Protein AF-A0A7C5I339-F1 (afdb_monomer_lite)

Structure (mmCIF, N/CA/C/O backbone):
data_AF-A0A7C5I339-F1
#
_entry.id   AF-A0A7C5I339-F1
#
loop_
_atom_site.group_PDB
_atom_site.id
_atom_site.type_symbol
_atom_site.label_atom_id
_atom_site.label_alt_id
_atom_site.label_comp_id
_atom_site.label_asym_id
_atom_site.label_entity_id
_atom_site.label_seq_id
_atom_site.pdbx_PDB_ins_code
_atom_site.Cartn_x
_atom_site.Cartn_y
_atom_site.Cartn_z
_atom_site.occupancy
_atom_site.B_iso_or_equiv
_atom_site.auth_seq_id
_atom_site.auth_comp_id
_atom_site.auth_asym_id
_atom_site.auth_atom_id
_atom_site.pdbx_PDB_model_num
ATOM 1 N N . MET A 1 1 ? 18.395 27.329 -9.487 1.00 61.66 1 MET A N 1
ATOM 2 C CA . MET A 1 1 ? 19.611 26.591 -9.070 1.00 61.66 1 MET A CA 1
ATOM 3 C C . MET A 1 1 ? 19.558 26.115 -7.611 1.00 61.66 1 MET A C 1
ATOM 5 O O . MET A 1 1 ? 20.086 25.050 -7.341 1.00 61.66 1 MET A O 1
ATOM 9 N N . THR A 1 2 ? 18.876 26.805 -6.687 1.00 72.31 2 THR A N 1
ATOM 10 C CA . THR A 1 2 ? 18.776 26.401 -5.262 1.00 72.31 2 THR A CA 1
ATOM 11 C C . THR A 1 2 ? 17.865 25.191 -4.991 1.00 72.31 2 THR A C 1
ATOM 13 O O . THR A 1 2 ? 18.171 24.377 -4.129 1.00 72.31 2 THR A O 1
ATOM 16 N N . LEU A 1 3 ? 16.780 25.005 -5.757 1.00 67.75 3 LEU A N 1
ATOM 17 C CA . LEU A 1 3 ? 15.845 23.875 -5.574 1.00 67.75 3 LEU A CA 1
ATOM 18 C C . LEU A 1 3 ? 16.479 22.496 -5.850 1.00 67.75 3 LEU A C 1
ATOM 20 O O . LEU A 1 3 ? 16.153 21.510 -5.191 1.00 67.75 3 LEU A O 1
ATOM 24 N N . ILE A 1 4 ? 17.436 22.434 -6.781 1.00 78.31 4 ILE A N 1
ATOM 25 C CA . ILE A 1 4 ? 18.129 21.189 -7.156 1.00 78.31 4 ILE A CA 1
ATOM 26 C C . ILE A 1 4 ? 19.009 20.685 -5.997 1.00 78.31 4 ILE A C 1
ATOM 28 O O . ILE A 1 4 ? 19.155 19.483 -5.805 1.00 78.31 4 ILE A O 1
ATOM 32 N N . GLN A 1 5 ? 19.525 21.586 -5.154 1.00 78.88 5 GLN A N 1
ATOM 33 C CA . GLN A 1 5 ? 20.364 21.227 -4.004 1.00 78.88 5 GLN A CA 1
ATOM 34 C C . GLN A 1 5 ? 19.571 20.588 -2.854 1.00 78.88 5 GLN A C 1
ATOM 36 O O . GLN A 1 5 ? 20.142 19.852 -2.054 1.00 78.88 5 GLN A O 1
ATOM 41 N N . ILE A 1 6 ? 18.260 20.839 -2.779 1.00 81.56 6 ILE A N 1
ATOM 42 C CA . ILE A 1 6 ? 17.368 20.264 -1.759 1.00 81.56 6 ILE A CA 1
ATOM 43 C C . ILE A 1 6 ? 16.868 18.875 -2.190 1.00 81.56 6 ILE A C 1
ATOM 45 O O . ILE A 1 6 ? 16.530 18.046 -1.349 1.00 81.56 6 ILE A O 1
ATOM 49 N N . THR A 1 7 ? 16.887 18.596 -3.499 1.00 83.62 7 THR A N 1
ATOM 50 C CA . THR A 1 7 ? 16.410 17.342 -4.103 1.00 83.62 7 THR A CA 1
ATOM 51 C C . THR A 1 7 ? 16.945 16.062 -3.437 1.00 83.62 7 THR A C 1
ATOM 53 O O . THR A 1 7 ? 16.134 15.186 -3.129 1.00 83.62 7 THR A O 1
ATOM 56 N N . PRO A 1 8 ? 18.253 15.933 -3.127 1.00 84.31 8 PRO A N 1
ATOM 57 C CA . PRO A 1 8 ? 18.774 14.732 -2.476 1.00 84.31 8 PRO A CA 1
ATOM 58 C C . PRO A 1 8 ? 18.252 14.514 -1.051 1.00 84.31 8 PRO A C 1
ATOM 60 O O . PRO A 1 8 ? 18.398 13.411 -0.552 1.00 84.31 8 PRO A O 1
ATOM 63 N N . TYR A 1 9 ? 17.626 15.499 -0.398 1.00 87.94 9 TYR A N 1
ATOM 64 C CA . TYR A 1 9 ? 17.092 15.363 0.963 1.00 87.94 9 TYR A CA 1
ATOM 65 C C . TYR A 1 9 ? 15.587 15.032 1.008 1.00 87.94 9 TYR A C 1
ATOM 67 O O . TYR A 1 9 ? 15.052 14.807 2.094 1.00 87.94 9 TYR A O 1
ATOM 75 N N . LEU A 1 10 ? 14.880 14.956 -0.133 1.00 90.12 10 LEU A N 1
ATOM 76 C CA . LEU A 1 10 ? 13.424 14.708 -0.153 1.00 90.12 10 LEU A CA 1
ATOM 77 C C . LEU A 1 10 ? 13.018 13.357 0.445 1.00 90.12 10 LEU A C 1
ATOM 79 O O . LEU A 1 10 ? 11.926 13.242 1.001 1.00 90.12 10 LEU A O 1
ATOM 83 N N . PHE A 1 11 ? 13.883 12.343 0.371 1.00 91.88 11 PHE A N 1
ATOM 84 C CA . PHE A 1 11 ? 13.585 11.034 0.957 1.00 91.88 11 PHE A CA 1
ATOM 85 C C . PHE A 1 11 ? 13.336 11.128 2.473 1.00 91.88 11 PHE A C 1
ATOM 87 O O . PHE A 1 11 ? 12.533 10.366 3.009 1.00 91.88 11 PHE A O 1
ATOM 94 N N . ILE A 1 12 ? 13.960 12.098 3.157 1.00 94.12 12 ILE A N 1
ATOM 95 C CA . ILE A 1 12 ? 13.769 12.347 4.592 1.00 94.12 12 ILE A CA 1
ATOM 96 C C . ILE A 1 12 ? 12.322 12.762 4.866 1.00 94.12 12 ILE A C 1
ATOM 98 O O . ILE A 1 12 ? 11.724 12.296 5.833 1.00 94.12 12 ILE A O 1
ATOM 102 N N . VAL A 1 13 ? 11.735 13.585 3.993 1.00 93.69 13 VAL A N 1
ATOM 103 C CA . VAL A 1 13 ? 10.329 13.995 4.099 1.00 93.69 13 VAL A CA 1
ATOM 104 C C . VAL A 1 13 ? 9.410 12.789 3.916 1.00 93.69 13 VAL A C 1
ATOM 106 O O . VAL A 1 13 ? 8.501 12.603 4.718 1.00 93.69 13 VAL A O 1
ATOM 109 N N . GLY A 1 14 ? 9.685 11.921 2.934 1.00 93.62 14 GLY A N 1
ATOM 110 C CA . GLY A 1 14 ? 8.924 10.683 2.729 1.00 93.62 1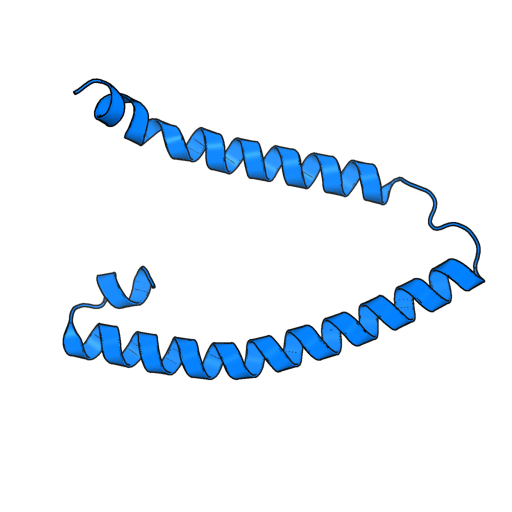4 GLY A CA 1
ATOM 111 C C . GLY A 1 14 ? 8.952 9.757 3.951 1.00 93.62 14 GLY A C 1
ATOM 112 O O . GLY A 1 14 ? 7.907 9.286 4.400 1.00 93.62 14 GLY A O 1
ATOM 113 N N . ILE A 1 15 ? 10.131 9.557 4.549 1.00 96.69 15 ILE A N 1
ATOM 114 C CA . ILE A 1 15 ? 10.280 8.776 5.788 1.00 96.69 15 ILE A CA 1
ATOM 115 C C . ILE A 1 15 ? 9.524 9.441 6.943 1.00 96.69 15 ILE A C 1
ATOM 117 O O . ILE A 1 15 ? 8.799 8.763 7.670 1.00 96.69 15 ILE A O 1
ATOM 121 N N . LEU A 1 16 ? 9.647 10.761 7.105 1.00 97.31 16 LEU A N 1
ATOM 122 C CA . LEU A 1 16 ? 8.962 11.499 8.165 1.00 97.31 16 LEU A CA 1
ATOM 123 C C . LEU A 1 16 ? 7.435 11.392 8.035 1.00 97.31 16 LEU A C 1
ATOM 125 O O . LEU A 1 16 ? 6.747 11.201 9.036 1.00 97.31 16 LEU A O 1
ATOM 129 N N . SER A 1 17 ? 6.898 11.444 6.813 1.00 96.88 17 SER A N 1
ATOM 130 C CA . SER A 1 17 ? 5.472 11.238 6.546 1.00 96.88 17 SER A CA 1
ATOM 131 C C . SER A 1 17 ? 5.011 9.825 6.906 1.00 96.88 17 SER A C 1
ATOM 133 O O . SER A 1 17 ? 3.957 9.680 7.524 1.00 96.88 17 SER A O 1
ATOM 135 N N . LEU A 1 18 ? 5.799 8.791 6.591 1.00 97.31 18 LEU A N 1
ATOM 136 C CA . LEU A 1 18 ? 5.490 7.414 6.992 1.00 97.31 18 LEU A CA 1
ATOM 137 C C . LEU A 1 18 ? 5.511 7.243 8.515 1.00 97.31 18 LEU A C 1
ATOM 139 O O . LEU A 1 18 ? 4.608 6.619 9.068 1.00 97.31 18 LEU A O 1
ATOM 143 N N . LEU A 1 19 ? 6.490 7.836 9.205 1.00 97.88 19 LEU A N 1
ATOM 144 C CA . LEU A 1 19 ? 6.545 7.833 10.670 1.00 97.88 19 LEU A CA 1
ATOM 145 C C . LEU A 1 19 ? 5.343 8.558 11.286 1.00 97.88 19 LEU A C 1
ATOM 147 O O . LEU A 1 19 ? 4.770 8.076 12.262 1.00 97.88 19 LEU A O 1
ATOM 151 N N . CYS A 1 20 ? 4.926 9.678 10.696 1.00 97.62 20 CYS A N 1
ATOM 152 C CA . CYS A 1 20 ? 3.725 10.397 11.106 1.00 97.62 20 CYS A CA 1
ATOM 153 C C . CYS A 1 20 ? 2.469 9.524 10.942 1.00 97.62 20 CYS A C 1
ATOM 155 O O . CYS A 1 20 ? 1.725 9.334 11.905 1.00 97.62 20 CYS A O 1
ATOM 157 N N . ALA A 1 21 ? 2.272 8.911 9.769 1.00 97.62 21 ALA A N 1
ATOM 158 C CA . ALA A 1 21 ? 1.153 8.004 9.509 1.00 97.62 21 ALA A CA 1
ATOM 159 C C . ALA A 1 21 ? 1.134 6.808 10.478 1.00 97.62 21 ALA A C 1
ATOM 161 O O . ALA A 1 21 ? 0.081 6.452 11.010 1.00 97.62 21 ALA A O 1
ATOM 162 N N . LEU A 1 22 ? 2.304 6.232 10.769 1.00 97.88 22 LEU A N 1
ATOM 163 C CA . LEU A 1 22 ? 2.463 5.158 11.747 1.00 97.88 22 LEU A CA 1
ATOM 164 C C . LEU A 1 22 ? 2.069 5.618 13.163 1.00 97.88 22 LEU A C 1
ATOM 166 O O . LEU A 1 22 ? 1.365 4.902 13.877 1.00 97.88 22 LEU A O 1
ATOM 170 N N . GLY A 1 23 ? 2.479 6.824 13.562 1.00 97.81 23 GLY A N 1
ATOM 171 C CA . GLY A 1 23 ? 2.089 7.433 14.834 1.00 97.81 23 GLY A CA 1
ATOM 172 C C . GLY A 1 23 ? 0.574 7.622 14.952 1.00 97.81 23 GLY A C 1
ATOM 173 O O . GLY A 1 23 ? -0.016 7.224 15.958 1.00 97.81 23 GLY A O 1
ATOM 174 N N . LEU A 1 24 ? -0.069 8.152 13.905 1.00 97.62 24 LEU A N 1
ATOM 175 C CA . LEU A 1 24 ? -1.528 8.301 13.839 1.00 97.62 24 LEU A CA 1
ATOM 176 C C . LEU A 1 24 ? -2.239 6.947 13.931 1.00 97.62 24 LEU A C 1
ATOM 178 O O . LEU A 1 24 ? -3.207 6.814 14.677 1.00 97.62 24 LEU A O 1
ATOM 182 N N . TYR A 1 25 ? -1.741 5.926 13.232 1.00 97.38 25 TYR A N 1
ATOM 183 C CA . TYR A 1 25 ? -2.294 4.577 13.309 1.00 97.38 25 TYR A CA 1
ATOM 184 C C . TYR A 1 25 ? -2.295 4.042 14.747 1.00 97.38 25 TYR A C 1
ATOM 186 O O . TYR A 1 25 ? -3.327 3.577 15.236 1.00 97.38 25 TYR A O 1
ATOM 194 N N . PHE A 1 26 ? -1.170 4.145 15.461 1.00 97.75 26 PHE A N 1
ATOM 195 C CA . PHE A 1 26 ? -1.098 3.690 16.850 1.00 97.75 26 PHE A CA 1
ATOM 196 C C . PHE A 1 26 ? -1.961 4.522 17.798 1.00 97.75 26 PHE A C 1
ATOM 198 O O . PHE A 1 26 ? -2.506 3.964 18.753 1.00 97.75 26 PHE A O 1
ATOM 205 N N . LEU A 1 27 ? -2.111 5.824 17.541 1.00 97.19 27 LEU A N 1
ATOM 206 C CA . LEU A 1 27 ? -3.011 6.689 18.298 1.00 97.19 27 LEU A CA 1
ATOM 207 C C . LEU A 1 27 ? -4.466 6.225 18.154 1.00 97.19 27 LEU A C 1
ATOM 209 O O . LEU A 1 27 ? -5.130 6.001 19.163 1.00 97.19 27 LEU A O 1
ATOM 213 N N . LEU A 1 28 ? -4.937 6.015 16.920 1.00 95.44 28 LEU A N 1
ATOM 214 C CA . LEU A 1 28 ? -6.304 5.563 16.646 1.00 95.4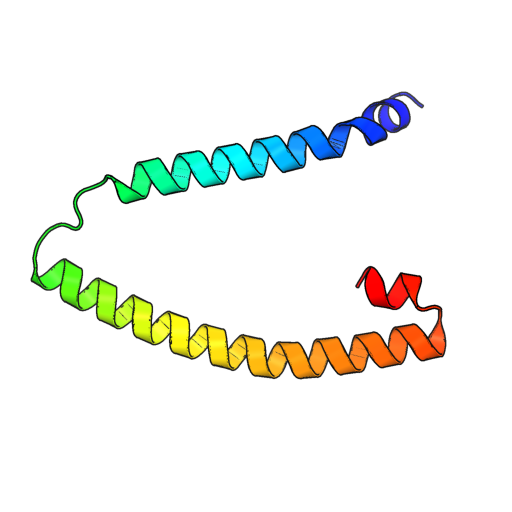4 28 LEU A CA 1
ATOM 215 C C . LEU A 1 28 ? -6.559 4.155 17.189 1.00 95.44 28 LEU A C 1
ATOM 217 O O . LEU A 1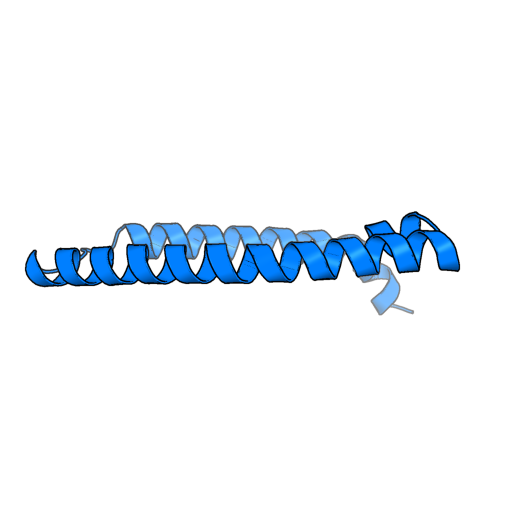 28 ? -7.613 3.897 17.760 1.00 95.44 28 LEU A O 1
ATOM 221 N N . LYS A 1 29 ? -5.579 3.253 17.076 1.00 94.94 29 LYS A N 1
ATOM 222 C CA . LYS A 1 29 ? -5.697 1.870 17.558 1.00 94.94 29 LYS A CA 1
ATOM 223 C C . LYS A 1 29 ? -5.941 1.770 19.069 1.00 94.94 29 LYS A C 1
ATOM 225 O O . LYS A 1 29 ? -6.510 0.784 19.527 1.00 94.94 29 LYS A O 1
ATOM 230 N N . ARG A 1 30 ? -5.488 2.757 19.847 1.00 94.44 30 ARG A N 1
ATOM 231 C CA . ARG A 1 30 ? -5.681 2.804 21.307 1.00 94.44 30 ARG A CA 1
ATOM 232 C C . ARG A 1 30 ? -7.068 3.294 21.721 1.00 94.44 30 ARG A C 1
ATOM 234 O O . ARG A 1 30 ? -7.406 3.185 22.896 1.00 94.44 30 ARG A O 1
ATOM 241 N N . LEU A 1 31 ? -7.847 3.854 20.798 1.00 93.62 31 LEU A N 1
ATOM 242 C CA . LEU A 1 31 ? -9.188 4.341 21.097 1.00 93.62 31 LEU A CA 1
ATOM 243 C C . LEU A 1 31 ? -10.147 3.160 21.330 1.00 93.62 31 LEU A C 1
ATOM 245 O O . LEU A 1 31 ? -10.022 2.120 20.677 1.00 93.62 31 LEU A O 1
ATOM 249 N N . PRO A 1 32 ? -11.111 3.291 22.258 1.00 92.88 32 PRO A N 1
ATOM 250 C CA . PRO A 1 32 ? -12.074 2.233 22.522 1.00 92.88 32 PRO A CA 1
ATOM 251 C C . PRO A 1 32 ? -12.977 2.008 21.304 1.00 92.88 32 PRO A C 1
ATOM 253 O O . PRO A 1 32 ? -13.529 2.949 20.741 1.00 92.88 32 PRO A O 1
ATOM 256 N N . GLN A 1 33 ? -13.194 0.742 20.945 1.00 87.75 33 GLN A N 1
ATOM 257 C CA . GLN A 1 33 ? -14.021 0.333 19.798 1.00 87.75 33 GLN A CA 1
ATOM 258 C C . GLN A 1 33 ? -15.543 0.442 20.053 1.00 87.75 33 GLN A C 1
ATOM 260 O O . GLN A 1 33 ? -16.333 -0.072 19.271 1.00 87.75 33 GLN A O 1
ATOM 265 N N . GLY A 1 34 ? -15.950 1.085 21.154 1.00 92.38 34 GLY A N 1
ATOM 266 C CA . GLY A 1 34 ? -17.333 1.251 21.623 1.00 92.38 34 GLY A CA 1
ATOM 267 C C . GLY A 1 34 ? -18.044 -0.046 22.026 1.00 92.38 34 GLY A C 1
ATOM 268 O O . GLY A 1 34 ? -17.436 -0.913 22.656 1.00 92.38 34 GLY A O 1
ATOM 269 N N . SER A 1 35 ? -19.351 -0.129 21.747 1.00 95.94 35 SER A N 1
ATOM 270 C CA . SER A 1 35 ? -20.223 -1.237 22.171 1.00 95.94 35 SER A CA 1
ATOM 271 C C . SER A 1 35 ? -19.991 -2.513 21.359 1.00 95.94 35 SER A C 1
ATOM 273 O O . SER A 1 35 ? -19.428 -2.475 20.267 1.00 95.94 35 SER A O 1
ATOM 275 N N . ASP A 1 36 ? -20.461 -3.653 21.865 1.00 95.56 36 ASP A N 1
ATOM 276 C CA . ASP A 1 36 ? -20.271 -4.941 21.185 1.00 95.56 36 ASP A CA 1
ATOM 277 C C . ASP A 1 36 ? -20.988 -5.005 19.829 1.00 95.56 36 ASP A C 1
ATOM 279 O O . ASP A 1 36 ? -20.401 -5.475 18.857 1.00 95.56 36 ASP A O 1
ATOM 283 N N . LEU A 1 37 ? -22.180 -4.400 19.719 1.00 96.56 37 LEU A N 1
ATOM 284 C CA . LEU A 1 37 ? -22.863 -4.218 18.433 1.00 96.56 37 LEU A CA 1
ATOM 285 C C . LEU A 1 37 ? -22.016 -3.394 17.445 1.00 96.56 37 LEU A C 1
ATOM 287 O O . LEU A 1 37 ? -21.962 -3.709 16.259 1.00 96.56 37 LEU A O 1
ATOM 291 N N . MET A 1 38 ? -21.329 -2.345 17.916 1.00 95.88 38 MET A N 1
ATOM 292 C CA . MET A 1 38 ? -20.489 -1.512 17.048 1.00 95.88 38 MET A CA 1
ATOM 293 C C . MET A 1 38 ? -19.262 -2.277 16.538 1.00 95.88 38 MET A C 1
ATOM 295 O O . MET A 1 38 ? -18.898 -2.129 15.372 1.00 95.88 38 MET A O 1
ATOM 299 N N . LYS A 1 39 ? -18.660 -3.131 17.376 1.00 95.44 39 LYS A N 1
ATOM 300 C CA . LYS A 1 39 ? -17.547 -4.006 16.978 1.00 95.44 39 LYS A CA 1
ATOM 301 C C . LYS A 1 39 ? -17.969 -5.030 15.924 1.00 95.44 39 LYS A C 1
ATOM 303 O O . LYS A 1 39 ? -17.256 -5.207 14.944 1.00 95.44 39 LYS A O 1
ATOM 308 N N . GLU A 1 40 ? -19.127 -5.666 16.094 1.00 96.50 40 GLU A N 1
ATOM 309 C CA . GLU A 1 40 ? -19.645 -6.667 15.149 1.00 96.50 40 GLU A CA 1
ATOM 310 C C . GLU A 1 40 ? -19.916 -6.065 13.760 1.00 96.50 40 GLU A C 1
ATOM 312 O O . GLU A 1 40 ? -19.533 -6.632 12.730 1.00 96.50 40 GLU A O 1
ATOM 317 N N . ILE A 1 41 ? -20.513 -4.869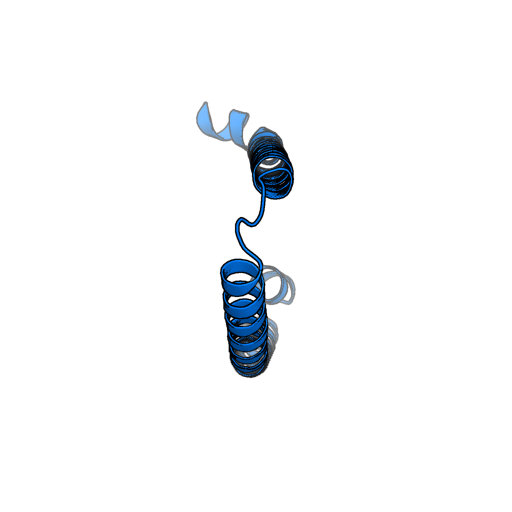 13.725 1.00 96.44 41 ILE A N 1
ATOM 318 C CA . ILE A 1 41 ? -20.727 -4.118 12.483 1.00 96.44 41 ILE A CA 1
ATOM 319 C C . ILE A 1 41 ? -19.383 -3.749 11.845 1.00 96.44 41 ILE A C 1
ATOM 321 O O . ILE A 1 41 ? -19.200 -3.948 10.643 1.00 96.44 41 ILE A O 1
ATOM 325 N N . ALA A 1 42 ? -18.434 -3.234 12.633 1.00 95.75 42 ALA A N 1
ATOM 326 C CA . ALA A 1 42 ? -17.116 -2.846 12.137 1.00 95.75 42 ALA A CA 1
ATOM 327 C C . ALA A 1 42 ? -16.356 -4.031 11.520 1.00 95.75 42 ALA A C 1
ATOM 329 O O . ALA A 1 42 ? -15.777 -3.884 10.444 1.00 95.75 42 ALA A O 1
ATOM 330 N N . GLU A 1 43 ? -16.411 -5.208 12.145 1.00 96.44 43 GLU A N 1
ATOM 331 C CA . GLU A 1 43 ? -15.782 -6.429 11.632 1.00 96.44 43 GLU A CA 1
ATOM 332 C C . GLU A 1 43 ? -16.420 -6.884 10.312 1.00 96.44 43 GLU A C 1
ATOM 334 O O . GLU A 1 43 ? -15.724 -7.213 9.349 1.00 96.44 43 GLU A O 1
ATOM 339 N N . SER A 1 44 ? -17.750 -6.823 10.225 1.00 97.19 44 SER A N 1
ATOM 340 C CA . SER A 1 44 ? -18.486 -7.158 9.001 1.00 97.19 44 SER A CA 1
ATOM 341 C C . SER A 1 44 ? -18.121 -6.221 7.843 1.00 97.19 44 SER A C 1
ATOM 343 O O . SER A 1 44 ? -17.887 -6.676 6.719 1.00 97.19 44 SER A O 1
ATOM 345 N N . ILE A 1 45 ? -18.006 -4.916 8.117 1.00 96.94 45 ILE A N 1
ATOM 346 C CA . ILE A 1 45 ? -17.550 -3.917 7.140 1.00 96.94 45 ILE A CA 1
ATOM 347 C C . ILE A 1 45 ? -16.100 -4.191 6.734 1.00 96.94 45 ILE A C 1
ATOM 349 O O . ILE A 1 45 ? -15.794 -4.171 5.542 1.00 96.94 45 ILE A O 1
ATOM 353 N N . HIS A 1 46 ? -15.214 -4.469 7.694 1.00 96.38 46 HIS A N 1
ATOM 354 C CA . HIS A 1 46 ? -13.806 -4.749 7.424 1.00 96.38 46 HIS A CA 1
ATOM 355 C C . HIS A 1 46 ? -13.645 -5.971 6.512 1.00 96.38 46 HIS A C 1
ATOM 357 O O . HIS A 1 46 ? -12.981 -5.888 5.480 1.00 96.38 46 HIS A O 1
ATOM 363 N N . SER A 1 47 ? -14.319 -7.076 6.829 1.00 97.38 47 SER A N 1
ATOM 364 C CA . SER A 1 47 ? -14.307 -8.298 6.019 1.00 97.38 47 SER A CA 1
ATOM 365 C C . SER A 1 47 ? -14.850 -8.067 4.601 1.00 97.38 47 SER A C 1
ATOM 367 O O . SER A 1 47 ? -14.233 -8.480 3.609 1.00 97.38 47 SER A O 1
ATOM 369 N N . GLY A 1 48 ? -15.964 -7.335 4.478 1.00 97.25 48 GLY A N 1
ATOM 370 C CA . GLY A 1 48 ? -16.531 -6.951 3.184 1.00 97.25 48 GLY A CA 1
ATOM 371 C C . GLY A 1 48 ? -15.573 -6.090 2.354 1.00 97.25 48 GLY A C 1
ATOM 372 O O . GLY A 1 48 ? -15.322 -6.390 1.184 1.00 97.25 48 GLY A O 1
ATOM 373 N N . ALA A 1 49 ? -14.971 -5.070 2.971 1.00 98.12 49 ALA A N 1
ATOM 374 C CA . ALA A 1 49 ? -14.003 -4.186 2.329 1.00 98.12 49 ALA A CA 1
ATOM 375 C C . ALA A 1 49 ? -12.750 -4.946 1.874 1.00 98.12 49 ALA A C 1
ATOM 377 O O . ALA A 1 49 ? -12.318 -4.789 0.735 1.00 98.12 49 ALA A O 1
ATOM 378 N N . MET A 1 50 ? -12.202 -5.829 2.712 1.00 97.12 50 MET A N 1
ATOM 379 C CA . MET A 1 50 ? -11.035 -6.637 2.350 1.00 97.12 50 MET A CA 1
ATOM 380 C C . MET A 1 50 ? -11.337 -7.611 1.206 1.00 97.12 50 MET A C 1
ATOM 382 O O . MET A 1 50 ? -10.487 -7.827 0.339 1.00 97.12 50 MET A O 1
ATOM 386 N N . THR A 1 51 ? -12.555 -8.157 1.151 1.00 97.69 51 THR A N 1
ATOM 387 C CA . THR A 1 51 ? -13.003 -9.002 0.033 1.00 97.69 51 THR A CA 1
ATOM 388 C C . THR A 1 51 ? -13.068 -8.212 -1.273 1.00 97.69 51 THR A C 1
ATOM 390 O O . THR A 1 51 ? -12.595 -8.693 -2.306 1.00 97.69 51 THR A O 1
ATOM 393 N N . PHE A 1 52 ? -13.613 -6.994 -1.233 1.00 96.75 52 PHE A N 1
ATOM 394 C CA . PHE A 1 52 ? -13.663 -6.094 -2.383 1.00 96.75 52 PHE A CA 1
ATOM 395 C C . PHE A 1 52 ? -12.257 -5.698 -2.856 1.00 96.75 52 PHE A C 1
ATOM 397 O O . PHE A 1 52 ? -11.925 -5.944 -4.015 1.00 96.75 52 PHE A O 1
ATOM 404 N N . ILE A 1 53 ? -11.407 -5.199 -1.949 1.00 97.75 53 ILE A N 1
ATOM 405 C CA . ILE A 1 53 ? -10.034 -4.759 -2.253 1.00 97.75 53 ILE A CA 1
ATOM 406 C C . ILE A 1 53 ? -9.227 -5.898 -2.878 1.00 97.75 53 ILE A C 1
ATOM 408 O O . ILE A 1 53 ? -8.535 -5.700 -3.873 1.00 97.75 53 ILE A O 1
ATOM 412 N N . LYS A 1 54 ? -9.342 -7.123 -2.351 1.00 96.88 54 LYS A N 1
ATOM 413 C CA . LYS A 1 54 ? -8.652 -8.287 -2.922 1.00 96.88 54 LYS A CA 1
ATOM 414 C C . LYS A 1 54 ? -9.075 -8.543 -4.368 1.00 96.88 54 LYS A C 1
ATOM 416 O O . LYS A 1 54 ? -8.240 -8.877 -5.211 1.00 96.88 54 LYS A O 1
ATOM 421 N N . ARG A 1 55 ? -10.369 -8.410 -4.657 1.00 97.25 55 ARG A N 1
ATOM 422 C CA . ARG A 1 55 ? -10.912 -8.619 -6.000 1.00 97.25 55 ARG A CA 1
ATOM 423 C C . ARG A 1 55 ? -10.436 -7.527 -6.952 1.00 97.25 55 ARG A C 1
ATOM 425 O O . ARG A 1 55 ? -9.951 -7.852 -8.029 1.00 97.25 55 ARG A O 1
ATOM 432 N N . GLU A 1 56 ? -10.487 -6.270 -6.523 1.00 97.75 56 GLU A N 1
ATOM 433 C CA . GLU A 1 56 ? -9.981 -5.119 -7.275 1.00 97.75 56 GLU A CA 1
ATOM 434 C C . GLU A 1 56 ? -8.487 -5.267 -7.600 1.00 97.75 56 GLU A C 1
ATOM 436 O O . GLU A 1 56 ? -8.102 -5.226 -8.768 1.00 97.75 56 GLU A O 1
ATOM 441 N N . TYR A 1 57 ? -7.655 -5.566 -6.598 1.00 97.00 57 TYR A N 1
ATOM 442 C CA . TYR A 1 57 ? -6.218 -5.784 -6.782 1.00 97.00 57 TYR A CA 1
ATOM 443 C C . TYR A 1 57 ? -5.903 -6.956 -7.706 1.00 97.00 57 TYR A C 1
ATOM 445 O O . TYR A 1 57 ? -4.911 -6.905 -8.425 1.00 97.00 57 TYR A O 1
ATOM 453 N N . THR A 1 58 ? -6.752 -7.983 -7.753 1.00 96.75 58 THR A N 1
ATOM 454 C CA . THR A 1 58 ? -6.573 -9.094 -8.698 1.00 96.75 58 THR A CA 1
ATOM 455 C C . THR A 1 58 ? -6.711 -8.618 -10.146 1.00 96.75 58 THR A C 1
ATOM 457 O O . THR A 1 58 ? -5.877 -8.960 -10.982 1.00 96.75 58 THR A O 1
ATOM 460 N N . TYR A 1 59 ? -7.723 -7.799 -10.452 1.00 96.75 59 TYR A N 1
ATOM 461 C CA . TYR A 1 59 ? -7.899 -7.245 -11.799 1.00 96.75 59 TYR A CA 1
ATOM 462 C C . TYR A 1 59 ? -6.816 -6.216 -12.143 1.00 96.75 59 TYR A C 1
ATOM 464 O O . TYR A 1 59 ? -6.263 -6.254 -13.244 1.00 96.75 59 TYR A O 1
ATOM 472 N N . ILE A 1 60 ? -6.464 -5.342 -11.194 1.00 97.50 60 ILE A N 1
ATOM 473 C CA . ILE A 1 60 ? -5.398 -4.348 -11.370 1.00 97.50 60 ILE A CA 1
ATOM 474 C C . ILE A 1 60 ? -4.047 -5.032 -11.621 1.00 97.50 60 ILE A C 1
ATOM 476 O O . ILE A 1 60 ? -3.294 -4.585 -12.482 1.00 97.50 60 ILE A O 1
ATOM 480 N N . LEU A 1 61 ? -3.744 -6.143 -10.944 1.00 97.81 61 LEU A N 1
ATOM 481 C CA . LEU A 1 61 ? -2.486 -6.872 -11.123 1.00 97.81 61 LEU A CA 1
ATOM 482 C C . LEU A 1 61 ? -2.319 -7.383 -12.557 1.00 97.81 61 LEU A C 1
ATOM 484 O O . LEU A 1 61 ? -1.231 -7.262 -13.122 1.00 97.81 61 LEU A O 1
ATOM 488 N N . VAL A 1 62 ? -3.387 -7.907 -13.168 1.00 97.56 62 VAL A N 1
ATOM 489 C CA . VAL A 1 62 ? -3.361 -8.334 -14.576 1.00 97.56 62 VAL A CA 1
ATOM 490 C C . VAL A 1 62 ? -3.043 -7.146 -15.483 1.00 97.56 62 VAL A C 1
ATOM 492 O O . VAL A 1 62 ? -2.173 -7.251 -16.345 1.00 97.56 62 VAL A O 1
ATOM 495 N N . PHE A 1 63 ? -3.691 -6.002 -15.254 1.00 97.25 63 PHE A N 1
ATOM 496 C CA . PHE A 1 63 ? -3.441 -4.782 -16.019 1.00 97.25 63 PHE A CA 1
ATOM 497 C C . PHE A 1 63 ? -1.989 -4.298 -15.887 1.00 97.25 63 PHE A C 1
ATOM 499 O O . PHE A 1 63 ? -1.313 -4.126 -16.901 1.00 97.25 63 PHE A O 1
ATOM 506 N N . ILE A 1 64 ? -1.486 -4.143 -14.657 1.00 97.31 64 ILE A N 1
ATOM 507 C CA . ILE A 1 64 ? -0.112 -3.686 -14.397 1.00 97.31 64 ILE A CA 1
ATOM 508 C C . ILE A 1 64 ? 0.899 -4.643 -15.031 1.00 97.31 64 ILE A C 1
ATOM 510 O O . ILE A 1 64 ? 1.845 -4.187 -15.662 1.00 97.31 64 ILE A O 1
ATOM 514 N N . THR A 1 65 ? 0.679 -5.958 -14.942 1.00 97.81 65 THR A N 1
ATOM 515 C CA . THR A 1 65 ? 1.578 -6.958 -15.544 1.00 97.81 65 THR A CA 1
ATOM 516 C C . THR A 1 65 ? 1.654 -6.810 -17.063 1.00 97.81 65 THR A C 1
ATOM 518 O O . THR A 1 65 ? 2.743 -6.832 -17.634 1.00 97.81 65 THR A O 1
ATOM 521 N N . VAL A 1 66 ? 0.512 -6.625 -17.731 1.00 97.88 66 VAL A N 1
ATOM 522 C CA . VAL A 1 66 ? 0.474 -6.425 -19.187 1.00 97.88 66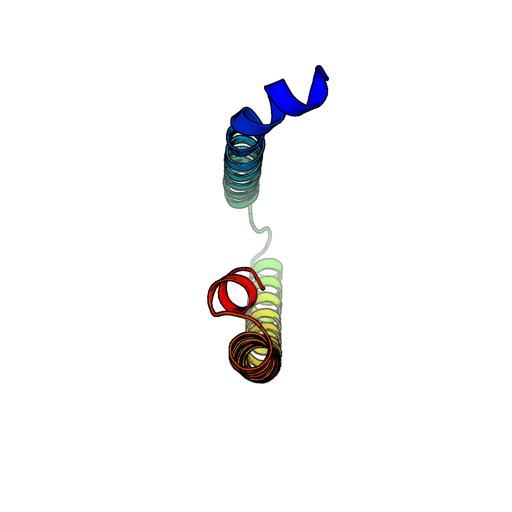 VAL A CA 1
ATOM 523 C C . VAL A 1 66 ? 1.195 -5.134 -19.574 1.00 97.88 66 VAL A C 1
ATOM 525 O O . VAL A 1 66 ? 2.041 -5.156 -20.467 1.00 97.88 66 VAL A O 1
ATOM 528 N N . VAL A 1 67 ? 0.915 -4.023 -18.887 1.00 97.69 67 VAL A N 1
ATOM 529 C CA . VAL A 1 67 ? 1.559 -2.731 -19.171 1.00 97.69 67 VAL A CA 1
ATOM 530 C C . VAL A 1 67 ? 3.063 -2.788 -18.899 1.00 97.69 67 VAL A C 1
ATOM 532 O O . VAL A 1 67 ? 3.841 -2.325 -19.729 1.00 97.69 67 VAL A O 1
ATOM 535 N N . PHE A 1 68 ? 3.488 -3.424 -17.807 1.00 98.00 68 PHE A N 1
ATOM 536 C CA . PHE A 1 68 ? 4.897 -3.648 -17.485 1.00 98.00 68 PHE A CA 1
ATOM 537 C C . PHE A 1 68 ? 5.632 -4.375 -18.620 1.00 98.00 68 PHE A C 1
ATOM 539 O O . PHE A 1 68 ? 6.683 -3.916 -19.072 1.00 98.00 68 PHE A O 1
ATOM 546 N N . VAL A 1 69 ? 5.067 -5.479 -19.128 1.00 97.44 69 VAL A N 1
ATOM 547 C CA . VAL A 1 69 ? 5.665 -6.245 -20.235 1.00 97.44 69 VAL A CA 1
ATOM 548 C C . VAL A 1 69 ? 5.728 -5.405 -21.511 1.00 97.44 69 VAL A C 1
ATOM 550 O O . VAL A 1 69 ? 6.754 -5.417 -22.190 1.00 97.44 69 VAL A O 1
ATOM 553 N N . LEU A 1 70 ? 4.679 -4.638 -21.823 1.00 97.38 70 LEU A N 1
ATOM 554 C CA . LEU A 1 70 ? 4.675 -3.741 -22.982 1.00 97.38 70 LEU A CA 1
ATOM 555 C C . LEU A 1 70 ? 5.771 -2.673 -22.875 1.00 97.38 70 LEU A C 1
ATOM 557 O O . LEU A 1 70 ? 6.541 -2.500 -23.818 1.00 97.38 70 LEU A O 1
ATOM 561 N N . LEU A 1 71 ? 5.882 -1.991 -21.731 1.00 97.50 71 LEU A N 1
ATOM 562 C CA . LEU A 1 71 ? 6.893 -0.952 -21.511 1.00 97.50 71 LEU A CA 1
ATOM 563 C C . LEU A 1 71 ? 8.315 -1.512 -21.552 1.00 97.50 71 LEU A C 1
ATOM 565 O O . LEU A 1 71 ? 9.204 -0.873 -22.116 1.00 97.50 71 LEU A O 1
ATOM 569 N N . TRP A 1 72 ? 8.531 -2.712 -21.012 1.00 96.38 72 TRP A N 1
ATOM 570 C CA . TRP A 1 72 ? 9.824 -3.382 -21.103 1.00 96.38 72 TRP A CA 1
ATOM 571 C C . TRP A 1 72 ? 10.193 -3.681 -22.563 1.00 96.38 72 TRP A C 1
ATOM 573 O O . TRP A 1 72 ? 11.290 -3.324 -22.989 1.00 96.38 72 TRP A O 1
ATOM 583 N N . GLN A 1 73 ? 9.291 -4.277 -23.349 1.00 96.44 73 GLN A N 1
ATOM 584 C CA . GLN A 1 73 ? 9.576 -4.636 -24.747 1.00 96.44 73 GLN A CA 1
ATOM 585 C C . GLN A 1 73 ? 9.761 -3.410 -25.657 1.00 96.44 73 GLN A C 1
ATOM 587 O O . GLN A 1 73 ? 10.574 -3.451 -26.576 1.00 96.44 73 GLN A O 1
ATOM 592 N N . LEU A 1 74 ? 9.018 -2.324 -25.412 1.00 96.88 74 LEU A N 1
ATOM 593 C CA . LEU A 1 74 ? 9.053 -1.110 -26.237 1.00 96.88 74 LEU A CA 1
ATOM 594 C C . LEU A 1 74 ? 10.200 -0.154 -25.883 1.00 96.88 74 LEU A C 1
ATOM 596 O O . LEU A 1 74 ? 10.707 0.528 -26.771 1.00 96.88 74 LEU A O 1
ATOM 600 N N . PHE A 1 75 ? 10.587 -0.072 -24.607 1.00 95.06 75 PHE A N 1
ATOM 601 C CA . PHE A 1 75 ? 11.560 0.911 -24.125 1.00 95.06 75 PHE A CA 1
ATOM 602 C C . PHE A 1 75 ? 12.775 0.250 -23.472 1.00 95.06 75 PHE A C 1
ATOM 604 O O . PHE A 1 75 ? 13.817 0.074 -24.102 1.00 95.06 75 PHE A O 1
ATOM 611 N N . ASN A 1 76 ? 12.682 -0.042 -22.175 1.00 93.75 76 ASN A N 1
ATOM 612 C CA . ASN A 1 76 ? 13.756 -0.605 -21.370 1.00 93.75 76 ASN A CA 1
ATOM 613 C C . ASN A 1 76 ? 13.164 -1.190 -20.079 1.00 93.75 76 ASN A C 1
ATOM 615 O O . ASN A 1 76 ? 12.129 -0.725 -19.594 1.00 93.75 76 ASN A O 1
ATOM 619 N N . ILE A 1 77 ? 13.853 -2.161 -19.477 1.00 94.62 77 ILE A N 1
ATOM 620 C CA . ILE A 1 77 ? 13.464 -2.742 -18.190 1.00 94.62 77 ILE A CA 1
ATOM 621 C C . ILE A 1 77 ? 13.355 -1.684 -17.083 1.00 94.62 77 ILE A C 1
ATOM 623 O O . ILE A 1 77 ? 12.465 -1.777 -16.245 1.00 94.62 77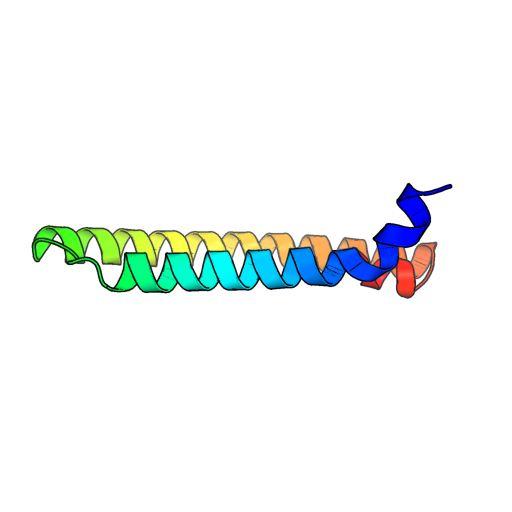 ILE A O 1
ATOM 627 N N . TYR A 1 78 ? 14.199 -0.645 -17.099 1.00 95.31 78 TYR A N 1
ATOM 628 C CA . TYR A 1 78 ? 14.157 0.411 -16.081 1.00 95.31 78 TYR A CA 1
ATOM 629 C C . TYR A 1 78 ? 12.855 1.219 -16.121 1.00 95.31 78 TYR A C 1
ATOM 631 O O . TYR A 1 78 ? 12.339 1.580 -15.070 1.00 95.31 78 TYR A O 1
ATOM 639 N N . THR A 1 79 ? 12.306 1.461 -17.316 1.00 93.81 79 THR A N 1
ATOM 640 C CA . THR A 1 79 ? 11.024 2.160 -17.489 1.00 93.81 79 THR A CA 1
ATOM 641 C C . THR A 1 79 ? 9.866 1.303 -16.992 1.00 93.81 79 THR A C 1
ATOM 643 O O . THR A 1 79 ? 8.994 1.813 -16.295 1.00 93.81 79 THR A O 1
ATOM 646 N N . GLY A 1 80 ? 9.893 -0.001 -17.291 1.00 94.44 80 GLY A N 1
ATOM 647 C CA . GLY A 1 80 ? 8.922 -0.951 -16.752 1.00 94.44 80 GLY A CA 1
ATOM 648 C C . GLY A 1 80 ? 8.980 -1.029 -15.225 1.00 94.44 80 GLY A C 1
ATOM 649 O O . GLY A 1 80 ? 7.949 -0.954 -14.583 1.00 94.44 80 GLY A O 1
ATOM 650 N N . LEU A 1 81 ? 10.173 -1.117 -14.629 1.00 94.19 81 LEU A N 1
ATOM 651 C CA . LEU A 1 81 ? 10.349 -1.209 -13.171 1.00 94.19 81 LEU A CA 1
ATOM 652 C C . LEU A 1 81 ? 9.963 0.063 -12.407 1.00 94.19 81 LEU A C 1
ATOM 654 O O . LEU A 1 81 ? 9.641 -0.019 -11.226 1.00 94.19 81 LEU A O 1
ATOM 658 N N . SER A 1 82 ? 10.064 1.233 -13.041 1.00 93.44 82 SER A N 1
ATOM 659 C CA . SER A 1 82 ? 9.652 2.501 -12.429 1.00 93.44 82 SER A CA 1
ATOM 660 C C . SER A 1 82 ? 8.142 2.746 -12.462 1.00 93.44 82 SER A C 1
ATOM 662 O O . SER A 1 82 ? 7.673 3.625 -11.739 1.00 93.44 82 SER A O 1
ATOM 664 N N . PHE A 1 83 ? 7.426 2.030 -13.334 1.00 92.62 83 PHE A N 1
ATOM 665 C CA . PHE A 1 83 ? 5.974 2.082 -13.483 1.00 92.62 83 PHE A CA 1
ATOM 666 C C . PHE A 1 83 ? 5.300 1.176 -12.448 1.00 92.62 83 PHE A C 1
ATOM 668 O O . PHE A 1 83 ? 4.353 1.663 -11.793 1.00 92.62 83 PHE A O 1
#

Radius of gyration: 20.64 Å; chains: 1; bounding box: 43×36×49 Å

Sequence (83 aa):
MTLIQITPYLFIVGILSLLCALGLYFLLKRLPQGSDLMKEIAESIHSGAMTFIKREYTYILVFITVVFVLLWQLFNIYTGLSF

Foldseek 3Di:
DVVVVCVVVVVVVVVVVVVVVVVVVVVVVPDDCDDPVSVVVVVVVVVVVVVVVVVVVVVVVVVLVVVLVVCCVPPNNVRSVVD

Secondary structure (DSSP, 8-state):
-HHHHHGGGHHHHHHHHHHHHHHHHHHHHTS---SHHHHHHHHHHHHHHHHHHHHHHHHHHHHHHHHHHHHHHHT-HHHHHH-

pLDDT: mean 94.04, std 6.66, range [61.66, 98.12]